Protein AF-V5RVZ3-F1 (afdb_monomer_lite)

Secondary structure (DSSP, 8-state):
---------------------------HHHHHHHHHHHHHHHHHHHHHHHHHHHHHHHHHHHHHHIIIIIIHHHHHHHHHTT---HHHHHHHHHHHHHHHHHHHHHHHHHHHHHHHTTHHHHHHTT---

Sequence (129 aa):
MLGLLLVASIVGIALVSQPAHAEIVITEAQMERIRNTCIENQATLNRLHQTDAFLRNDRGNLYRTISDKLMVPFNRRLASNQLDGSKFLTITADYNKAYTKFYDAYIEYDNAMVKAACGGLRQAAGLLL

Foldseek 3Di:
DDPDDDPDDPPDDPPPPDPPPPPPPQDPVNLVVLVVQLVVLLVVLVVVLVVCVVVVVVVLVVLVCCLPPPLVVVLVVCVVVVHPCPVSVVVSVVSVVVSVVVVVVVVVVSVVSNVPSNPVVCVVVVVPD

Structure (mmCIF, N/CA/C/O backbone):
data_AF-V5RVZ3-F1
#
_entry.id   AF-V5RVZ3-F1
#
loop_
_atom_site.group_PDB
_atom_site.id
_atom_site.type_symbol
_atom_site.label_atom_id
_atom_site.label_alt_id
_atom_site.label_comp_id
_atom_site.label_asym_id
_atom_site.label_entity_id
_atom_site.label_seq_id
_atom_site.pdbx_PDB_ins_code
_atom_site.Cartn_x
_atom_site.Cartn_y
_atom_site.Cartn_z
_atom_site.occupancy
_atom_site.B_iso_or_equiv
_atom_site.auth_seq_id
_atom_site.auth_comp_id
_atom_site.auth_asym_id
_atom_site.auth_atom_id
_atom_site.pdbx_PDB_model_num
ATOM 1 N N . MET A 1 1 ? 9.826 -70.843 -61.396 1.00 47.12 1 MET A N 1
ATOM 2 C CA . MET A 1 1 ? 10.616 -69.907 -60.571 1.00 47.12 1 MET A CA 1
ATOM 3 C C . MET A 1 1 ? 10.533 -68.527 -61.195 1.00 47.12 1 MET A C 1
ATOM 5 O O . MET A 1 1 ? 11.242 -68.291 -62.156 1.00 47.12 1 MET A O 1
ATOM 9 N N . LEU A 1 2 ? 9.629 -67.672 -60.715 1.00 37.81 2 LEU A N 1
ATOM 10 C CA . LEU A 1 2 ? 9.704 -66.208 -60.857 1.00 37.81 2 LEU A CA 1
ATOM 11 C C . LEU A 1 2 ? 8.637 -65.574 -59.939 1.00 37.81 2 LEU A C 1
ATOM 13 O O . LEU A 1 2 ? 7.788 -64.793 -60.348 1.00 37.81 2 LEU A O 1
ATOM 17 N N . GLY A 1 3 ? 8.616 -66.037 -58.688 1.00 42.59 3 GLY A N 1
ATOM 18 C CA . GLY A 1 3 ? 7.981 -65.333 -57.579 1.00 42.59 3 GLY A CA 1
ATOM 19 C C . GLY A 1 3 ? 9.077 -64.564 -56.849 1.00 42.59 3 GLY A C 1
ATOM 20 O O . GLY A 1 3 ? 10.187 -65.078 -56.746 1.00 42.59 3 GLY A O 1
ATOM 21 N N . LEU A 1 4 ? 8.737 -63.378 -56.345 1.00 47.53 4 LEU A N 1
ATOM 22 C CA . LEU A 1 4 ? 9.616 -62.310 -55.851 1.00 47.53 4 LEU A CA 1
ATOM 23 C C . LEU A 1 4 ? 10.265 -61.482 -56.958 1.00 47.53 4 LEU A C 1
ATOM 25 O O . LEU A 1 4 ? 11.256 -61.898 -57.542 1.00 47.53 4 LEU A O 1
ATOM 29 N N . LEU A 1 5 ? 9.723 -60.282 -57.174 1.00 45.47 5 LEU A N 1
ATOM 30 C CA . LEU A 1 5 ? 10.451 -59.009 -57.285 1.00 45.47 5 LEU A CA 1
ATOM 31 C C . LEU A 1 5 ? 9.496 -57.973 -57.880 1.00 45.47 5 LEU A C 1
ATOM 33 O O . LEU A 1 5 ? 9.379 -57.879 -59.093 1.00 45.47 5 LEU A O 1
ATOM 37 N N . LEU A 1 6 ? 8.795 -57.237 -57.016 1.00 42.22 6 LEU A N 1
ATOM 38 C CA . LEU A 1 6 ? 8.347 -55.853 -57.250 1.00 42.22 6 LEU A CA 1
ATOM 39 C C . LEU A 1 6 ? 7.720 -55.298 -55.958 1.00 42.22 6 LEU A C 1
ATOM 41 O O . LEU A 1 6 ? 6.603 -54.798 -55.926 1.00 42.22 6 LEU A O 1
ATOM 45 N N . VAL A 1 7 ? 8.464 -55.406 -54.856 1.00 44.72 7 VAL A N 1
ATOM 46 C CA . VAL A 1 7 ? 8.280 -54.531 -53.691 1.00 44.72 7 VAL A CA 1
ATOM 47 C C . VAL A 1 7 ? 9.567 -53.726 -53.586 1.00 44.72 7 VAL A C 1
ATOM 49 O O . VAL A 1 7 ? 10.448 -54.027 -52.791 1.00 44.72 7 VAL A O 1
ATOM 52 N N . ALA A 1 8 ? 9.732 -52.775 -54.500 1.00 45.81 8 ALA A N 1
ATOM 53 C CA . ALA A 1 8 ? 10.850 -51.849 -54.485 1.00 45.81 8 ALA A CA 1
ATOM 54 C C . ALA A 1 8 ? 10.311 -50.428 -54.653 1.00 45.81 8 ALA A C 1
ATOM 56 O O . ALA A 1 8 ? 9.747 -50.081 -55.686 1.00 45.81 8 ALA A O 1
ATOM 57 N N . SER A 1 9 ? 10.544 -49.639 -53.606 1.00 48.78 9 SER A N 1
ATOM 58 C CA . SER A 1 9 ? 10.626 -48.179 -53.625 1.00 48.78 9 SER A CA 1
ATOM 59 C C . SER A 1 9 ? 9.316 -47.389 -53.685 1.00 48.78 9 SER A C 1
ATOM 61 O O . SER A 1 9 ? 8.980 -46.774 -54.689 1.00 48.78 9 SER A O 1
ATOM 63 N N . ILE A 1 10 ? 8.678 -47.251 -52.518 1.00 48.78 10 ILE A N 1
ATOM 64 C CA . ILE A 1 10 ? 8.039 -45.985 -52.127 1.00 48.78 10 ILE A CA 1
ATOM 65 C C . ILE A 1 10 ? 8.765 -45.486 -50.872 1.00 48.78 10 ILE A C 1
ATOM 67 O O . ILE A 1 10 ? 8.287 -45.615 -49.751 1.00 48.78 10 ILE A O 1
ATOM 71 N N . VAL A 1 11 ? 9.975 -44.960 -51.059 1.00 51.69 11 VAL A N 1
ATOM 72 C CA . VAL A 1 11 ? 10.601 -44.049 -50.093 1.00 51.69 11 VAL A CA 1
ATOM 73 C C . VAL A 1 11 ? 10.501 -42.674 -50.734 1.00 51.69 11 VAL A C 1
ATOM 75 O O . VAL A 1 11 ? 11.314 -42.304 -51.573 1.00 51.69 11 VAL A O 1
ATOM 78 N N . GLY A 1 12 ? 9.417 -41.969 -50.419 1.00 45.72 12 GLY A N 1
ATOM 79 C CA . GLY A 1 12 ? 9.060 -40.689 -51.022 1.00 45.72 12 GLY A CA 1
ATOM 80 C C . GLY A 1 12 ? 8.765 -39.648 -49.953 1.00 45.72 12 GLY A C 1
ATOM 81 O O . GLY A 1 12 ? 7.609 -39.382 -49.665 1.00 45.72 12 GLY A O 1
ATOM 82 N N . ILE A 1 13 ? 9.841 -39.106 -49.377 1.00 50.12 13 ILE A N 1
ATOM 83 C CA . ILE A 1 13 ? 9.964 -37.764 -48.785 1.00 50.12 13 ILE A CA 1
ATOM 84 C C . ILE A 1 13 ? 8.886 -37.398 -47.747 1.00 50.12 13 ILE A C 1
ATOM 86 O O . ILE A 1 13 ? 7.912 -36.704 -48.034 1.00 50.12 13 ILE A O 1
ATOM 90 N N . ALA A 1 14 ? 9.141 -37.749 -46.485 1.00 45.91 14 ALA A N 1
ATOM 91 C CA . ALA A 1 14 ? 8.618 -36.954 -45.381 1.00 45.91 14 ALA A CA 1
ATOM 92 C C . ALA A 1 14 ? 9.300 -35.575 -45.444 1.00 45.91 14 ALA A C 1
ATOM 94 O O . ALA A 1 14 ? 10.460 -35.433 -45.056 1.00 45.91 14 ALA A O 1
ATOM 95 N N . LEU A 1 15 ? 8.604 -34.570 -45.983 1.00 48.22 15 LEU A N 1
ATOM 96 C CA . LEU A 1 15 ? 8.978 -33.167 -45.828 1.00 48.22 15 LEU A CA 1
ATOM 97 C C . LEU A 1 15 ? 8.841 -32.826 -44.342 1.00 48.22 15 LEU A C 1
ATOM 99 O O . LEU A 1 15 ? 7.795 -32.377 -43.881 1.00 48.22 15 LEU A O 1
ATOM 103 N N . VAL A 1 16 ? 9.899 -33.082 -43.577 1.00 54.56 16 VAL A N 1
ATOM 104 C CA . VAL A 1 16 ? 10.078 -32.486 -42.259 1.00 54.56 16 VAL A CA 1
ATOM 105 C C . VAL A 1 16 ? 10.295 -31.001 -42.517 1.00 54.56 16 VAL A C 1
ATOM 107 O O . VAL A 1 16 ? 11.398 -30.568 -42.843 1.00 54.56 16 VAL A O 1
ATOM 110 N N . SER A 1 17 ? 9.219 -30.221 -42.434 1.00 55.12 17 SER A N 1
ATOM 111 C CA . SER A 1 17 ? 9.305 -28.773 -42.310 1.00 55.12 17 SER A CA 1
ATOM 112 C C . SER A 1 17 ? 10.028 -28.481 -40.999 1.00 55.12 17 SER A C 1
ATOM 114 O O . SER A 1 17 ? 9.413 -28.460 -39.932 1.00 55.12 17 SER A O 1
ATOM 116 N N . GLN A 1 18 ? 11.350 -28.326 -41.060 1.00 57.00 18 GLN A N 1
ATOM 117 C CA . GLN A 1 18 ? 12.085 -27.730 -39.956 1.00 57.00 18 GLN A CA 1
ATOM 118 C C . GLN A 1 18 ? 11.481 -26.338 -39.742 1.00 57.00 18 GLN A C 1
ATOM 120 O O . GLN A 1 18 ? 11.352 -25.594 -40.721 1.00 57.00 18 GLN A O 1
ATOM 125 N N . PRO A 1 19 ? 11.064 -25.970 -38.518 1.00 53.09 19 PRO A N 1
ATOM 126 C CA . PRO A 1 19 ? 10.767 -24.579 -38.249 1.00 53.09 19 PRO A CA 1
ATOM 127 C C . PRO A 1 19 ? 12.052 -23.814 -38.557 1.00 53.09 19 PRO A C 1
ATOM 129 O O . PRO A 1 19 ? 13.083 -24.034 -37.921 1.00 53.09 19 PRO A O 1
ATOM 132 N N . ALA A 1 20 ? 12.014 -22.970 -39.587 1.00 45.19 20 ALA A N 1
ATOM 133 C CA . ALA A 1 20 ? 13.062 -22.000 -39.825 1.00 45.19 20 ALA A CA 1
ATOM 134 C C . ALA A 1 20 ? 13.035 -21.054 -38.624 1.00 45.19 20 ALA A C 1
ATOM 136 O O . ALA A 1 20 ? 12.279 -20.084 -38.588 1.00 45.19 20 ALA A O 1
ATOM 137 N N . HIS A 1 21 ? 13.807 -21.388 -37.592 1.00 49.56 21 HIS A N 1
ATOM 138 C CA . HIS A 1 21 ? 14.182 -20.433 -36.574 1.00 49.56 21 HIS A CA 1
ATOM 139 C C . HIS A 1 21 ? 14.987 -19.374 -37.317 1.00 49.56 21 HIS A C 1
ATOM 141 O O . HIS A 1 21 ? 16.149 -19.586 -37.650 1.00 49.56 21 HIS A O 1
ATOM 147 N N . ALA A 1 22 ? 14.328 -18.273 -37.680 1.00 47.03 22 ALA A N 1
ATOM 148 C CA . ALA A 1 22 ? 15.027 -17.080 -38.105 1.00 47.03 22 ALA A CA 1
ATOM 149 C C . ALA A 1 22 ? 15.927 -16.690 -36.931 1.00 47.03 22 ALA A C 1
ATOM 151 O O . ALA A 1 22 ? 15.443 -16.224 -35.899 1.00 47.03 22 ALA A O 1
ATOM 152 N N . GLU A 1 23 ? 17.220 -16.974 -37.056 1.00 50.59 23 GLU A N 1
ATOM 153 C CA . GLU A 1 23 ? 18.218 -16.499 -36.117 1.00 50.59 23 GLU A CA 1
ATOM 154 C C . GLU A 1 23 ? 18.190 -14.974 -36.214 1.00 50.59 23 GLU A C 1
ATOM 156 O O . GLU A 1 23 ? 18.572 -14.385 -37.228 1.00 50.59 23 GLU A O 1
ATOM 161 N N . ILE A 1 24 ? 17.611 -14.326 -35.202 1.00 61.81 24 ILE A N 1
ATOM 162 C CA . ILE A 1 24 ? 17.633 -12.872 -35.098 1.00 61.81 24 ILE A CA 1
ATOM 163 C C . ILE A 1 24 ? 19.081 -12.514 -34.777 1.00 61.81 24 ILE A C 1
ATOM 165 O O . ILE A 1 24 ? 19.486 -12.494 -33.617 1.00 61.81 24 ILE A O 1
ATOM 169 N N . VAL A 1 25 ? 19.878 -12.271 -35.814 1.00 71.56 25 VAL A N 1
ATOM 170 C CA . VAL A 1 25 ? 21.243 -11.776 -35.655 1.00 71.56 25 VAL A CA 1
ATOM 171 C C . VAL A 1 25 ? 21.146 -10.311 -35.241 1.00 71.56 25 VAL A C 1
ATOM 173 O O . VAL A 1 25 ? 20.993 -9.420 -36.077 1.00 71.56 25 VAL A O 1
ATOM 176 N N . ILE A 1 26 ? 21.172 -10.066 -33.931 1.00 74.00 26 ILE A N 1
ATOM 177 C CA . ILE A 1 26 ? 21.253 -8.714 -33.381 1.00 74.00 26 ILE A CA 1
ATOM 178 C C . ILE A 1 26 ? 22.670 -8.197 -33.634 1.00 74.00 26 ILE A C 1
ATOM 180 O O . ILE A 1 26 ? 23.647 -8.790 -33.182 1.00 74.00 26 ILE A O 1
ATOM 184 N N . THR A 1 27 ? 22.792 -7.090 -34.362 1.00 83.94 27 THR A N 1
ATOM 185 C CA . THR A 1 27 ? 24.093 -6.455 -34.605 1.00 83.94 27 THR A CA 1
ATOM 186 C C . THR A 1 27 ? 24.591 -5.728 -33.356 1.00 83.94 27 THR A C 1
ATOM 188 O O . THR A 1 27 ? 23.799 -5.294 -32.519 1.00 83.94 27 THR A O 1
ATOM 191 N N . GLU A 1 28 ? 25.902 -5.511 -33.239 1.00 82.56 28 GLU A N 1
ATOM 192 C CA . GLU A 1 28 ? 26.468 -4.755 -32.109 1.00 82.56 28 GLU A CA 1
ATOM 193 C C . GLU A 1 28 ? 25.873 -3.343 -31.983 1.00 82.56 28 GLU A C 1
ATOM 195 O O . GLU A 1 28 ? 25.559 -2.898 -30.881 1.00 82.56 28 GLU A O 1
ATOM 200 N N . ALA A 1 29 ? 25.597 -2.675 -33.108 1.00 84.25 29 ALA A N 1
ATOM 201 C CA . ALA A 1 29 ? 24.924 -1.375 -33.113 1.00 84.25 29 ALA A CA 1
ATOM 202 C C . ALA A 1 29 ? 23.477 -1.453 -32.582 1.00 84.25 29 ALA A C 1
ATOM 204 O O . ALA A 1 29 ? 23.005 -0.545 -31.894 1.00 84.25 29 ALA A O 1
ATOM 205 N N . GLN A 1 30 ? 22.755 -2.542 -32.870 1.00 81.88 30 GLN A N 1
ATOM 206 C CA . GLN A 1 30 ? 21.422 -2.782 -32.308 1.00 81.88 30 GLN A CA 1
ATOM 207 C C . GLN A 1 30 ? 21.499 -3.087 -30.806 1.00 81.88 30 GLN A C 1
ATOM 209 O O . GLN A 1 30 ? 20.697 -2.551 -30.041 1.00 81.88 30 GLN A O 1
ATOM 214 N N . MET A 1 31 ? 22.483 -3.879 -30.370 1.00 82.56 31 MET A N 1
ATOM 215 C CA . MET A 1 31 ? 22.743 -4.156 -28.953 1.00 82.56 31 MET A CA 1
ATOM 216 C C . MET A 1 31 ? 23.080 -2.886 -28.166 1.00 82.56 31 MET A C 1
ATOM 218 O O . MET A 1 31 ? 22.547 -2.675 -27.077 1.00 82.56 31 MET A O 1
ATOM 222 N N . GLU A 1 32 ? 23.937 -2.020 -28.707 1.00 86.12 32 GLU A N 1
ATOM 223 C CA . GLU A 1 32 ? 24.288 -0.736 -28.095 1.00 86.12 32 GLU A CA 1
ATOM 224 C C . GLU A 1 32 ? 23.061 0.171 -27.956 1.00 86.12 32 GLU A C 1
ATOM 226 O O . GLU A 1 32 ? 22.798 0.706 -26.876 1.00 86.12 32 GLU A O 1
ATOM 231 N N . ARG A 1 33 ? 22.236 0.263 -29.005 1.00 85.25 33 ARG A N 1
ATOM 232 C CA . ARG A 1 33 ? 20.981 1.020 -28.954 1.00 85.25 33 ARG A CA 1
ATOM 233 C C . ARG A 1 33 ? 20.032 0.492 -27.874 1.00 85.25 33 ARG A C 1
ATOM 235 O O . ARG A 1 33 ? 19.481 1.288 -27.119 1.00 85.25 33 ARG A O 1
ATOM 242 N N . ILE A 1 34 ? 19.866 -0.828 -27.764 1.00 83.62 34 ILE A N 1
ATOM 243 C CA . ILE A 1 34 ? 19.015 -1.458 -26.737 1.00 83.62 34 ILE A CA 1
ATOM 244 C C . ILE A 1 34 ? 19.536 -1.154 -25.324 1.00 83.62 34 ILE A C 1
ATOM 246 O O . ILE A 1 34 ? 18.742 -0.842 -24.434 1.00 83.62 34 ILE A O 1
ATOM 250 N N . ARG A 1 35 ? 20.859 -1.205 -25.111 1.00 85.06 35 ARG A N 1
ATOM 251 C CA . ARG A 1 35 ? 21.490 -0.850 -23.827 1.00 85.06 35 ARG A CA 1
ATOM 252 C C . ARG A 1 35 ? 21.207 0.600 -23.450 1.00 85.06 35 ARG A C 1
ATOM 254 O O . ARG A 1 35 ? 20.724 0.847 -22.346 1.00 85.06 35 ARG A O 1
ATOM 261 N N . ASN A 1 36 ? 21.439 1.531 -24.372 1.00 86.69 36 ASN A N 1
ATOM 262 C CA . ASN A 1 36 ? 21.223 2.957 -24.131 1.00 86.69 36 ASN A CA 1
ATOM 263 C C . ASN A 1 36 ? 19.753 3.250 -23.802 1.00 86.69 36 ASN A C 1
ATOM 265 O O . ASN A 1 36 ? 19.467 3.903 -22.800 1.00 86.69 36 ASN A O 1
ATOM 269 N N . THR A 1 37 ? 18.814 2.665 -24.552 1.00 85.56 37 THR A N 1
ATOM 270 C CA . THR A 1 37 ? 17.380 2.787 -24.255 1.00 85.56 37 THR A CA 1
ATOM 271 C C . THR A 1 37 ? 17.007 2.191 -22.894 1.00 85.56 37 THR A C 1
ATOM 273 O O . THR A 1 37 ? 16.183 2.772 -22.191 1.00 85.56 37 THR A O 1
ATOM 276 N N . CYS A 1 38 ? 17.605 1.068 -22.469 1.00 85.38 38 CYS A N 1
ATOM 277 C CA . CYS A 1 38 ? 17.367 0.568 -21.111 1.00 85.38 38 CYS A CA 1
ATOM 278 C C . CYS A 1 38 ? 17.840 1.574 -20.050 1.00 85.38 38 CYS A C 1
ATOM 280 O O . CYS A 1 38 ? 17.094 1.847 -19.114 1.00 85.38 38 CYS A O 1
ATOM 282 N N . ILE A 1 39 ? 19.036 2.152 -20.196 1.00 87.25 39 ILE A N 1
ATOM 283 C CA . ILE A 1 39 ? 19.575 3.124 -19.229 1.00 87.25 39 ILE A CA 1
ATOM 284 C C . ILE A 1 39 ? 18.660 4.355 -19.124 1.00 87.25 39 ILE A C 1
ATOM 286 O O . ILE A 1 39 ? 18.323 4.785 -18.019 1.00 87.25 39 ILE A O 1
ATOM 290 N N . GLU A 1 40 ? 18.205 4.891 -20.258 1.00 88.50 40 GLU A N 1
ATOM 291 C CA . GLU A 1 40 ? 17.277 6.029 -20.305 1.00 88.50 40 GLU A CA 1
ATOM 292 C C . GLU A 1 40 ? 15.924 5.704 -19.655 1.00 88.50 40 GLU A C 1
ATOM 294 O O . GLU A 1 40 ? 15.407 6.477 -18.838 1.00 88.50 40 GLU A O 1
ATOM 299 N N . ASN A 1 41 ? 15.364 4.531 -19.963 1.00 85.25 41 ASN A N 1
ATOM 300 C CA . ASN A 1 41 ? 14.113 4.067 -19.368 1.00 85.25 41 ASN A CA 1
ATOM 301 C C . ASN A 1 41 ? 14.264 3.837 -17.864 1.00 85.25 41 ASN A C 1
ATOM 303 O O . ASN A 1 41 ? 13.376 4.202 -17.096 1.00 85.25 41 ASN A O 1
ATOM 307 N N . GLN A 1 42 ? 15.395 3.287 -17.423 1.00 84.62 42 GLN A N 1
ATOM 308 C CA . GLN A 1 42 ? 15.694 3.092 -16.012 1.00 84.62 42 GLN A CA 1
ATOM 309 C C . GLN A 1 42 ? 15.762 4.426 -15.271 1.00 84.62 42 GLN A C 1
ATOM 311 O O . GLN A 1 42 ? 15.145 4.574 -14.219 1.00 84.62 42 GLN A O 1
ATOM 316 N N . ALA A 1 43 ? 16.465 5.415 -15.826 1.00 86.44 43 ALA A N 1
ATOM 317 C CA . ALA A 1 43 ? 16.540 6.750 -15.243 1.00 86.44 43 ALA A CA 1
ATOM 318 C C . ALA A 1 43 ? 15.154 7.411 -15.161 1.00 86.44 43 ALA A C 1
ATOM 320 O O . ALA A 1 43 ? 14.805 7.997 -14.134 1.00 86.44 43 ALA A O 1
ATOM 321 N N . THR A 1 44 ? 14.341 7.267 -16.210 1.00 88.12 44 THR A N 1
ATOM 322 C CA . THR A 1 44 ? 12.973 7.801 -16.258 1.00 88.12 44 THR A CA 1
ATOM 323 C C . THR A 1 44 ? 12.070 7.140 -15.218 1.00 88.12 44 THR A C 1
ATOM 325 O O . THR A 1 44 ? 11.421 7.838 -14.439 1.00 88.12 44 THR A O 1
ATOM 328 N N . LEU A 1 45 ? 12.061 5.806 -15.147 1.00 85.06 45 LEU A N 1
ATOM 329 C CA . LEU A 1 45 ? 11.273 5.056 -14.166 1.00 85.06 45 LEU A CA 1
ATOM 330 C C . LEU A 1 45 ? 11.714 5.359 -12.734 1.00 85.06 45 LEU A C 1
ATOM 332 O O . LEU A 1 45 ? 10.866 5.557 -11.869 1.00 85.06 45 LEU A O 1
ATOM 336 N N . ASN A 1 46 ? 13.022 5.473 -12.487 1.00 83.50 46 ASN A N 1
ATOM 337 C CA . ASN A 1 46 ? 13.544 5.881 -11.184 1.00 83.50 46 ASN A CA 1
ATOM 338 C C . ASN A 1 46 ? 13.068 7.285 -10.808 1.00 83.50 46 ASN A C 1
ATOM 340 O O . ASN A 1 46 ? 12.686 7.519 -9.665 1.00 83.50 46 ASN A O 1
ATOM 344 N N . ARG A 1 47 ? 13.046 8.226 -11.755 1.00 86.81 47 ARG A N 1
ATOM 345 C CA . ARG A 1 47 ? 12.531 9.571 -11.490 1.00 86.81 47 ARG A CA 1
ATOM 346 C C . ARG A 1 47 ? 11.048 9.536 -11.124 1.00 86.81 47 ARG A C 1
ATOM 348 O O . ARG A 1 47 ? 10.684 10.141 -10.124 1.00 86.81 47 ARG A O 1
ATOM 355 N N . LEU A 1 48 ? 10.228 8.810 -11.887 1.00 84.88 48 LEU A N 1
ATOM 356 C CA . LEU A 1 48 ? 8.795 8.649 -11.606 1.00 84.88 48 LEU A CA 1
ATOM 357 C C . LEU A 1 48 ? 8.546 7.987 -10.242 1.00 84.88 48 LEU A C 1
ATOM 359 O O . LEU A 1 48 ? 7.698 8.429 -9.470 1.00 84.88 48 LEU A O 1
ATOM 363 N N . HIS A 1 49 ? 9.329 6.958 -9.907 1.00 83.44 49 HIS A N 1
ATOM 364 C CA . HIS A 1 49 ? 9.294 6.309 -8.595 1.00 83.44 49 HIS A CA 1
ATOM 365 C C . HIS A 1 49 ? 9.521 7.309 -7.463 1.00 83.44 49 HIS A C 1
ATOM 367 O O . HIS A 1 49 ? 8.719 7.381 -6.533 1.00 83.44 49 HIS A O 1
ATOM 373 N N . GLN A 1 50 ? 10.574 8.118 -7.576 1.00 84.12 50 GLN A N 1
ATOM 374 C CA . GLN A 1 50 ? 10.936 9.103 -6.562 1.00 84.12 50 GLN A CA 1
ATOM 375 C C . GLN A 1 50 ? 9.912 10.238 -6.457 1.00 84.12 50 GLN A C 1
ATOM 377 O O . GLN A 1 50 ? 9.599 10.670 -5.349 1.00 84.12 50 GLN A O 1
ATOM 382 N N . THR A 1 51 ? 9.356 10.712 -7.579 1.00 84.94 51 THR A N 1
ATOM 383 C CA . THR A 1 51 ? 8.346 11.784 -7.552 1.00 84.94 51 THR A CA 1
ATOM 384 C C . THR A 1 51 ? 7.053 11.344 -6.884 1.00 84.94 51 THR A C 1
ATOM 386 O O . THR A 1 51 ? 6.433 12.125 -6.166 1.00 84.94 51 THR A O 1
ATOM 389 N N . ASP A 1 52 ? 6.664 10.086 -7.067 1.00 83.25 52 ASP A N 1
ATOM 390 C CA . ASP A 1 52 ? 5.430 9.577 -6.484 1.00 83.25 52 ASP A CA 1
ATOM 391 C C . ASP A 1 52 ? 5.613 9.091 -5.038 1.00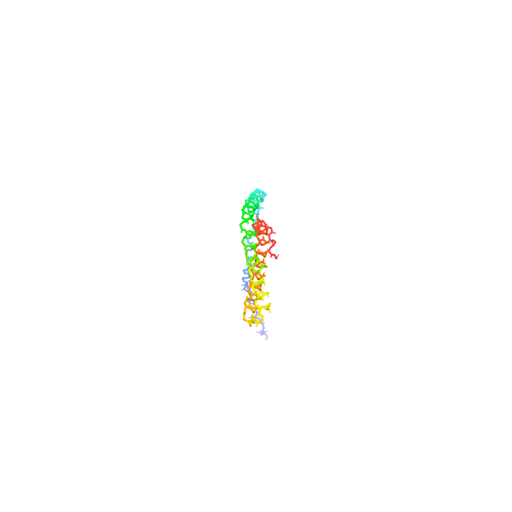 83.25 52 ASP A C 1
ATOM 393 O O . ASP A 1 52 ? 4.623 8.968 -4.309 1.00 83.25 52 ASP A O 1
ATOM 397 N N . ALA A 1 53 ? 6.850 8.788 -4.613 1.00 82.38 53 ALA A N 1
ATOM 398 C CA . ALA A 1 53 ? 7.178 8.189 -3.311 1.00 82.38 53 ALA A CA 1
ATOM 399 C C . ALA A 1 53 ? 6.508 8.919 -2.137 1.00 82.38 53 ALA A C 1
ATOM 401 O O . ALA A 1 53 ? 5.986 8.285 -1.216 1.00 82.38 53 ALA A O 1
ATOM 402 N N . PHE A 1 54 ? 6.462 10.252 -2.203 1.00 82.69 54 PHE A N 1
ATOM 403 C CA . PHE A 1 54 ? 5.801 11.076 -1.198 1.00 82.69 54 PHE A CA 1
ATOM 404 C C . PHE A 1 54 ? 4.300 10.778 -1.091 1.00 82.69 54 PHE A C 1
ATOM 406 O O . PHE A 1 54 ? 3.817 10.478 -0.001 1.00 82.69 54 PHE A O 1
ATOM 413 N N . LEU A 1 55 ? 3.570 10.798 -2.212 1.00 83.19 55 LEU A N 1
ATOM 414 C CA . LEU A 1 55 ? 2.120 10.561 -2.233 1.00 83.19 55 LEU A CA 1
ATOM 415 C C . LEU A 1 55 ? 1.764 9.156 -1.729 1.00 83.19 55 LEU A C 1
ATOM 417 O O . LEU A 1 55 ? 0.751 8.963 -1.055 1.00 83.19 55 LEU A O 1
ATOM 421 N N . ARG A 1 56 ? 2.619 8.176 -2.037 1.00 76.38 56 ARG A N 1
ATOM 422 C CA . ARG A 1 56 ? 2.468 6.777 -1.611 1.00 76.38 56 ARG A CA 1
ATOM 423 C C . ARG A 1 56 ? 2.598 6.649 -0.092 1.00 76.38 56 ARG A C 1
ATOM 425 O O . ARG A 1 56 ? 1.723 6.079 0.562 1.00 76.38 56 ARG A O 1
ATOM 432 N N . ASN A 1 57 ? 3.659 7.227 0.472 1.00 83.56 57 ASN A N 1
ATOM 433 C CA . ASN A 1 57 ? 3.906 7.221 1.912 1.00 83.56 57 ASN A CA 1
ATOM 434 C C . ASN A 1 57 ? 2.837 8.017 2.677 1.00 83.56 57 ASN A C 1
ATOM 436 O O . ASN A 1 57 ? 2.337 7.560 3.704 1.00 83.56 57 ASN A O 1
ATOM 440 N N . ASP A 1 58 ? 2.441 9.181 2.157 1.00 88.56 58 ASP A N 1
ATOM 441 C CA . ASP A 1 58 ? 1.396 10.018 2.748 1.00 88.56 58 ASP A CA 1
ATOM 442 C C . ASP A 1 58 ? 0.071 9.255 2.882 1.00 88.56 58 ASP A C 1
ATOM 444 O O . ASP A 1 58 ? -0.494 9.164 3.975 1.00 88.56 58 ASP A O 1
ATOM 448 N N . ARG A 1 59 ? -0.377 8.587 1.810 1.00 89.00 59 ARG A N 1
ATOM 449 C CA . ARG A 1 59 ? -1.629 7.819 1.840 1.00 89.00 59 ARG A CA 1
ATOM 450 C C . ARG A 1 59 ? -1.573 6.639 2.813 1.00 89.00 59 ARG A C 1
ATOM 452 O O . ARG A 1 59 ? -2.533 6.422 3.554 1.00 89.00 59 ARG A O 1
ATOM 459 N N . GLY A 1 60 ? -0.466 5.894 2.839 1.00 89.75 60 GLY A N 1
ATOM 460 C CA . GLY A 1 60 ? -0.270 4.804 3.800 1.00 89.75 60 GLY A CA 1
ATOM 461 C C . GLY A 1 60 ? -0.294 5.303 5.249 1.00 89.75 60 GLY A C 1
ATOM 462 O O . GLY A 1 60 ? -0.999 4.750 6.096 1.00 89.75 60 GLY A O 1
ATOM 463 N N . ASN A 1 61 ? 0.397 6.412 5.524 1.00 91.06 61 ASN A N 1
ATOM 464 C CA . ASN A 1 61 ? 0.392 7.043 6.841 1.00 91.06 61 ASN A CA 1
ATOM 465 C C . ASN A 1 61 ? -0.985 7.563 7.242 1.00 91.06 61 ASN A C 1
ATOM 467 O O . ASN A 1 61 ? -1.348 7.430 8.411 1.00 91.06 61 ASN A O 1
ATOM 471 N N . LEU A 1 62 ? -1.764 8.110 6.308 1.00 94.25 62 LEU A N 1
ATOM 472 C CA . LEU A 1 62 ? -3.134 8.534 6.571 1.00 94.25 62 LEU A CA 1
ATOM 473 C C . LEU A 1 62 ? -3.989 7.353 7.042 1.00 94.25 62 LEU A C 1
ATOM 475 O O . LEU A 1 62 ? -4.637 7.444 8.086 1.00 94.25 62 LEU A O 1
ATOM 479 N N . TYR A 1 63 ? -3.951 6.226 6.323 1.00 94.38 63 TYR A N 1
ATOM 480 C CA . TYR A 1 63 ? -4.732 5.050 6.702 1.00 94.38 63 TYR A CA 1
ATOM 481 C C . TYR A 1 63 ? -4.324 4.496 8.065 1.00 94.38 63 TYR A C 1
ATOM 483 O O . TYR A 1 63 ? -5.191 4.212 8.895 1.00 94.38 63 TYR A O 1
ATOM 491 N N . ARG A 1 64 ? -3.021 4.419 8.337 1.00 94.50 64 ARG A N 1
ATOM 492 C CA . ARG A 1 64 ? -2.502 4.026 9.650 1.00 94.50 64 ARG A CA 1
ATOM 493 C C . ARG A 1 64 ? -2.938 4.990 10.757 1.00 94.50 64 ARG A C 1
ATOM 495 O O . ARG A 1 64 ? -3.377 4.557 11.817 1.00 94.50 64 ARG A O 1
ATOM 502 N N . THR A 1 65 ? -2.888 6.295 10.493 1.00 96.69 65 THR A N 1
ATOM 503 C CA . THR A 1 65 ? -3.264 7.345 11.453 1.00 96.69 65 THR A CA 1
ATOM 504 C C . THR A 1 65 ? -4.730 7.246 11.861 1.00 96.69 65 THR A C 1
ATOM 506 O O . THR A 1 65 ? -5.037 7.413 13.039 1.00 96.69 65 THR A O 1
ATOM 509 N N . ILE A 1 66 ? -5.634 6.927 10.930 1.00 97.44 66 ILE A N 1
ATOM 510 C CA . ILE A 1 66 ? -7.053 6.704 11.247 1.00 97.44 66 ILE A CA 1
ATOM 511 C C . ILE A 1 66 ? -7.201 5.596 12.299 1.00 97.44 66 ILE A C 1
ATOM 513 O O . ILE A 1 66 ? -7.898 5.783 13.298 1.00 97.44 66 ILE A O 1
ATOM 517 N N . SER A 1 67 ? -6.501 4.473 12.131 1.00 97.44 67 SER A N 1
ATOM 518 C CA . SER A 1 67 ? -6.542 3.382 13.109 1.00 97.44 67 SER A CA 1
ATOM 519 C C . SER A 1 67 ? -5.916 3.794 14.446 1.00 97.44 67 SER A C 1
ATOM 521 O O . SER A 1 67 ? -6.586 3.781 15.483 1.00 97.44 67 SER A O 1
ATOM 523 N N . ASP A 1 68 ? -4.664 4.257 14.412 1.00 97.75 68 ASP A N 1
ATOM 524 C CA . ASP A 1 68 ? -3.850 4.524 15.602 1.00 97.75 68 ASP A CA 1
ATOM 525 C C . ASP A 1 68 ? -4.383 5.685 16.450 1.00 97.75 68 ASP A C 1
ATOM 527 O O . ASP A 1 68 ? -4.252 5.683 17.678 1.00 97.75 68 ASP A O 1
ATOM 531 N N . LYS A 1 69 ? -4.939 6.716 15.805 1.00 98.00 69 LYS A N 1
ATOM 532 C CA . LYS A 1 69 ? -5.317 7.975 16.464 1.00 98.00 69 LYS A CA 1
ATOM 533 C C . LYS A 1 69 ? -6.817 8.149 16.636 1.00 98.00 69 LYS A C 1
ATOM 535 O O . LYS A 1 69 ? -7.212 8.924 17.506 1.00 98.00 69 LYS A O 1
ATOM 540 N N . LEU A 1 70 ? -7.650 7.435 15.876 1.00 98.12 70 LEU A N 1
ATOM 541 C CA . LEU A 1 70 ? -9.107 7.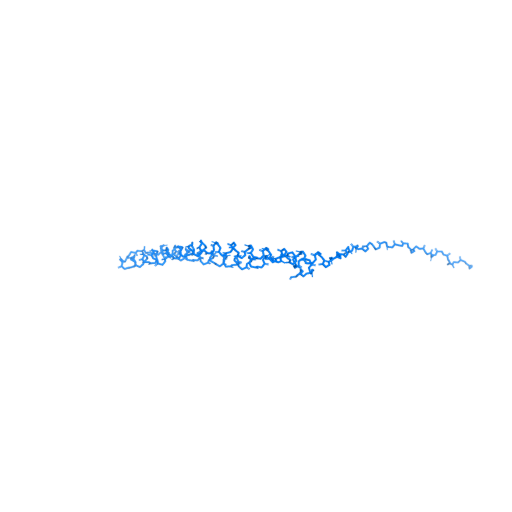572 15.963 1.00 98.12 70 LEU A CA 1
ATOM 542 C C . LEU A 1 70 ? -9.769 6.283 16.444 1.00 98.12 70 LEU A C 1
ATOM 544 O O . LEU A 1 70 ? -10.368 6.285 17.520 1.00 98.12 70 LEU A O 1
ATOM 548 N N . MET A 1 71 ? -9.630 5.184 15.698 1.00 98.38 71 MET A N 1
ATOM 549 C CA . MET A 1 71 ? -10.374 3.948 15.971 1.00 98.38 71 MET A CA 1
ATOM 550 C C . MET A 1 71 ? -9.920 3.279 17.272 1.00 98.38 71 MET A C 1
ATOM 552 O O . MET A 1 71 ? -10.739 3.017 18.153 1.00 98.38 71 MET A O 1
ATOM 556 N N . VAL A 1 72 ? -8.611 3.070 17.449 1.00 98.06 72 VAL A N 1
ATOM 557 C CA . VAL A 1 72 ? -8.065 2.449 18.665 1.00 98.06 72 VAL A CA 1
ATOM 558 C C . VAL A 1 72 ? -8.381 3.284 19.915 1.00 98.06 72 VAL A C 1
ATOM 560 O O . VAL A 1 72 ? -8.907 2.721 20.881 1.00 98.06 72 VAL A O 1
ATOM 563 N N . PRO A 1 73 ? -8.148 4.613 19.944 1.00 98.44 73 PRO A N 1
ATOM 564 C CA . PRO A 1 73 ? -8.535 5.432 21.090 1.00 98.44 73 PRO A CA 1
ATOM 565 C C . PRO A 1 73 ? -10.043 5.457 21.345 1.00 98.44 73 PRO A C 1
ATOM 567 O O . PRO A 1 73 ? -10.454 5.477 22.503 1.00 98.44 73 PRO A O 1
ATOM 570 N N . PHE A 1 74 ? -10.877 5.438 20.302 1.00 98.44 74 PHE A N 1
ATOM 571 C CA . PHE A 1 74 ? -12.328 5.367 20.467 1.00 98.44 74 PHE A CA 1
ATOM 572 C C . PHE A 1 74 ? -12.765 4.055 21.123 1.00 98.44 74 PHE A C 1
ATOM 574 O O . PHE A 1 74 ? -13.486 4.094 22.116 1.00 98.44 74 PHE A O 1
ATOM 581 N N . ASN A 1 75 ? -12.244 2.916 20.663 1.00 98.31 75 ASN A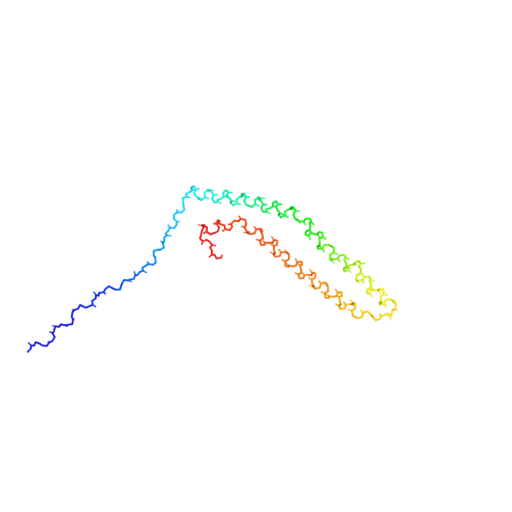 N 1
ATOM 582 C CA . ASN A 1 75 ? -12.523 1.614 21.273 1.00 98.31 75 ASN A CA 1
ATOM 583 C C . ASN A 1 75 ? -12.108 1.575 22.750 1.00 98.31 75 ASN A C 1
ATOM 585 O O . ASN A 1 75 ? -12.846 1.062 23.589 1.00 98.31 75 ASN A O 1
ATOM 589 N N . ARG A 1 76 ? -10.958 2.177 23.092 1.00 98.00 76 ARG A N 1
ATOM 590 C CA . ARG A 1 76 ? -10.517 2.317 24.491 1.00 98.00 76 ARG A CA 1
ATOM 591 C C . ARG A 1 76 ? -11.499 3.139 25.325 1.00 98.00 76 ARG A C 1
ATOM 593 O O . ARG A 1 76 ? -11.773 2.763 26.459 1.00 98.00 76 ARG A O 1
ATOM 600 N N . ARG A 1 77 ? -12.046 4.228 24.768 1.00 98.44 77 ARG A N 1
ATOM 601 C CA . ARG A 1 77 ? -13.065 5.049 25.442 1.00 98.44 77 ARG A CA 1
ATOM 602 C C . ARG A 1 77 ? -14.377 4.294 25.645 1.00 98.44 77 ARG A C 1
ATOM 604 O O . ARG A 1 77 ? -14.989 4.462 26.693 1.00 98.44 77 ARG A O 1
ATOM 611 N N . LEU A 1 78 ? -14.809 3.463 24.696 1.00 98.44 78 LEU A N 1
ATOM 612 C CA . LEU A 1 78 ? -15.996 2.619 24.892 1.00 98.44 78 LEU A CA 1
ATOM 613 C C . LEU A 1 78 ? -15.777 1.648 26.056 1.00 98.44 78 LEU A C 1
ATOM 615 O O . LEU A 1 78 ? -16.580 1.613 26.985 1.00 98.44 78 LEU A O 1
ATOM 619 N N . ALA A 1 79 ? -14.635 0.952 26.057 1.00 97.75 79 ALA A N 1
ATOM 620 C CA . ALA A 1 79 ? -14.279 0.011 27.114 1.00 97.75 79 ALA A CA 1
ATOM 621 C C . ALA A 1 79 ? -14.188 0.683 28.496 1.00 97.75 79 ALA A C 1
ATOM 623 O O . ALA A 1 79 ? -14.738 0.166 29.466 1.00 97.75 79 ALA A O 1
ATOM 624 N N . SER A 1 80 ? -13.557 1.860 28.597 1.00 98.25 80 SER A N 1
ATOM 625 C CA . SER A 1 80 ? -13.431 2.579 29.874 1.00 98.25 80 SER A CA 1
ATOM 626 C C . SER A 1 80 ? -14.765 3.083 30.426 1.00 98.25 80 SER A C 1
ATOM 628 O O . SER A 1 80 ? -14.873 3.320 31.623 1.00 98.25 80 SER A O 1
ATOM 630 N N . ASN A 1 81 ? -15.769 3.259 29.563 1.00 98.38 81 ASN A N 1
ATOM 631 C CA . ASN A 1 81 ? -17.118 3.680 29.941 1.00 98.38 81 ASN A CA 1
ATOM 632 C C . ASN A 1 81 ? -18.101 2.501 30.032 1.00 98.38 81 ASN A C 1
ATOM 634 O O . ASN A 1 81 ? -19.302 2.730 30.115 1.00 98.38 81 ASN A O 1
ATOM 638 N N . GLN A 1 82 ? -17.608 1.253 30.019 1.00 97.88 82 GLN A N 1
ATOM 639 C CA . GLN A 1 82 ? -18.429 0.035 30.116 1.00 97.88 82 GLN A CA 1
ATOM 640 C C . GLN A 1 82 ? -19.502 -0.066 29.013 1.00 97.88 82 GLN A C 1
ATOM 642 O O . GLN A 1 82 ? -20.554 -0.671 29.203 1.00 97.88 82 GLN A O 1
ATOM 647 N N . LEU A 1 83 ? -19.234 0.529 27.846 1.00 98.38 83 LEU A N 1
ATOM 648 C CA . LEU A 1 83 ? -20.098 0.456 26.671 1.00 98.38 83 LEU A CA 1
ATOM 649 C C . LEU A 1 83 ? -19.689 -0.735 25.798 1.00 98.38 83 LEU A C 1
ATOM 651 O O . LEU A 1 83 ? -18.497 -1.010 25.638 1.00 98.38 83 LEU A O 1
ATOM 655 N N . ASP A 1 84 ? -20.666 -1.412 25.188 1.00 97.25 84 ASP A N 1
ATOM 656 C CA . ASP A 1 84 ? -20.385 -2.494 24.240 1.00 97.25 84 ASP A CA 1
ATOM 657 C C . ASP A 1 84 ? -19.702 -1.944 22.977 1.00 97.25 84 ASP A C 1
ATOM 659 O O . ASP A 1 84 ? -20.308 -1.283 22.132 1.00 97.25 84 ASP A O 1
ATOM 663 N N . GLY A 1 85 ? -18.404 -2.221 22.868 1.00 96.56 85 GLY A N 1
ATOM 664 C CA . GLY A 1 85 ? -17.569 -1.862 21.727 1.00 96.56 85 GLY A CA 1
ATOM 665 C C . GLY A 1 85 ? -17.260 -3.023 20.786 1.00 96.56 85 GLY A C 1
ATOM 666 O O . GLY A 1 85 ? -16.435 -2.845 19.890 1.00 96.56 85 GLY A O 1
ATOM 667 N N . SER A 1 86 ? -17.869 -4.200 20.966 1.00 96.75 86 SER A N 1
ATOM 668 C CA . SER A 1 86 ? -17.519 -5.430 20.235 1.00 96.75 86 SER A CA 1
ATOM 669 C C . SER A 1 86 ? -17.526 -5.237 18.714 1.00 96.75 86 SER A C 1
ATOM 671 O O . SER A 1 86 ? -16.533 -5.522 18.043 1.00 96.75 86 SER A O 1
ATOM 673 N N . LYS A 1 87 ? -18.589 -4.634 18.169 1.00 97.88 87 LYS A N 1
ATOM 674 C CA . LYS A 1 87 ? -18.702 -4.332 16.734 1.00 97.88 87 LYS A CA 1
ATOM 675 C C . LYS A 1 87 ? -17.630 -3.354 16.241 1.00 97.88 87 LYS A C 1
ATOM 677 O O . LYS A 1 87 ? -17.101 -3.526 15.146 1.00 97.88 87 LYS A O 1
ATOM 682 N N . PHE A 1 88 ? -17.289 -2.337 17.033 1.00 98.06 88 PHE A N 1
ATOM 683 C CA . PHE A 1 88 ? -16.253 -1.365 16.665 1.00 98.06 88 PHE A CA 1
ATOM 684 C C . PHE A 1 88 ? -14.856 -1.992 16.671 1.00 98.06 88 PHE A C 1
ATOM 686 O O . PHE A 1 88 ? -14.051 -1.700 15.783 1.00 98.06 88 PHE A O 1
ATOM 693 N N . LEU A 1 89 ? -14.585 -2.897 17.617 1.00 97.69 89 LEU A N 1
ATOM 694 C CA . LEU A 1 89 ? -13.352 -3.683 17.649 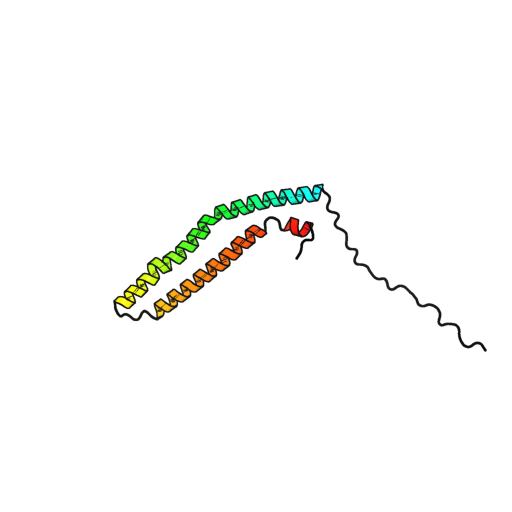1.00 97.69 89 LEU A CA 1
ATOM 695 C C . LEU A 1 89 ? -13.216 -4.546 16.392 1.00 97.69 89 LEU A C 1
ATOM 697 O O . LEU A 1 89 ? -12.165 -4.499 15.753 1.00 97.69 89 LEU A O 1
ATOM 701 N N . THR A 1 90 ? -14.277 -5.255 15.991 1.00 98.25 90 THR A N 1
ATOM 702 C CA . THR A 1 90 ? -14.290 -6.038 14.744 1.00 98.25 90 THR A CA 1
ATOM 703 C C . THR A 1 90 ? -14.014 -5.160 13.525 1.00 98.25 90 THR A C 1
ATOM 705 O O . THR A 1 90 ? -13.098 -5.453 12.764 1.00 98.25 90 THR A O 1
ATOM 708 N N . ILE A 1 91 ? -14.711 -4.026 13.386 1.00 98.50 91 ILE A N 1
ATOM 709 C CA . ILE A 1 91 ? -14.501 -3.098 12.262 1.00 98.50 91 ILE A CA 1
ATOM 710 C C . ILE A 1 91 ? -13.064 -2.555 12.245 1.00 98.50 91 ILE A C 1
ATOM 712 O O . ILE A 1 91 ? -12.460 -2.424 11.184 1.00 98.50 91 ILE A O 1
ATOM 716 N N . THR A 1 92 ? -12.492 -2.252 13.412 1.00 98.44 92 THR A N 1
ATOM 717 C CA . THR A 1 92 ? -11.103 -1.774 13.518 1.00 98.44 92 THR A CA 1
ATOM 718 C C . THR A 1 92 ? -10.107 -2.854 13.100 1.00 98.44 92 THR A C 1
ATOM 720 O O . THR A 1 92 ? -9.131 -2.562 12.411 1.00 98.44 92 THR A O 1
ATOM 723 N N . ALA A 1 93 ? -10.356 -4.108 13.479 1.00 98.12 93 ALA A N 1
ATOM 724 C CA . ALA A 1 93 ? -9.533 -5.238 13.067 1.00 98.12 93 ALA A CA 1
ATOM 725 C C . ALA A 1 93 ? -9.608 -5.473 11.548 1.0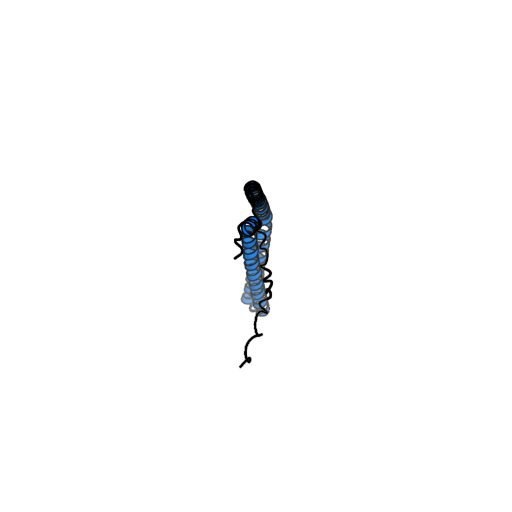0 98.12 93 ALA A C 1
ATOM 727 O O . ALA A 1 93 ? -8.569 -5.619 10.901 1.00 98.12 93 ALA A O 1
ATOM 728 N N . ASP A 1 94 ? -10.809 -5.432 10.968 1.00 98.38 94 ASP A N 1
ATOM 729 C CA . ASP A 1 94 ? -11.016 -5.583 9.524 1.00 98.38 94 ASP A CA 1
ATOM 730 C C . ASP A 1 94 ? -10.357 -4.450 8.731 1.00 98.38 94 ASP A C 1
ATOM 732 O O . ASP A 1 94 ? -9.698 -4.695 7.718 1.00 98.38 94 ASP A O 1
ATOM 736 N N . TYR A 1 95 ? -10.461 -3.214 9.227 1.00 98.19 95 TYR A N 1
ATOM 737 C CA . TYR A 1 95 ? -9.766 -2.061 8.662 1.00 98.19 95 TYR A CA 1
ATOM 738 C C . TYR A 1 95 ? -8.246 -2.271 8.648 1.00 98.19 95 TYR A C 1
ATOM 740 O O . TYR A 1 95 ? -7.605 -2.084 7.614 1.00 98.19 95 TYR A O 1
ATOM 748 N N . ASN A 1 96 ? -7.665 -2.721 9.765 1.00 97.06 96 ASN A N 1
ATOM 749 C CA . ASN A 1 96 ? -6.228 -2.991 9.854 1.00 97.06 96 ASN A CA 1
ATOM 750 C C . ASN A 1 96 ? -5.791 -4.102 8.895 1.00 97.06 96 ASN A C 1
ATOM 752 O O . ASN A 1 96 ? -4.764 -3.973 8.235 1.00 97.06 96 ASN A O 1
ATOM 756 N N . LYS A 1 97 ? -6.594 -5.161 8.755 1.00 97.94 97 LYS A N 1
ATOM 757 C CA . LYS A 1 97 ? -6.337 -6.237 7.792 1.00 97.94 97 LYS A CA 1
ATOM 758 C C . LYS A 1 97 ? -6.358 -5.727 6.348 1.00 97.94 97 LYS A C 1
ATOM 760 O O . LYS A 1 97 ? -5.495 -6.096 5.553 1.00 97.94 97 LYS A O 1
ATOM 765 N N . ALA A 1 98 ? -7.326 -4.876 6.004 1.00 96.62 98 ALA A N 1
ATOM 766 C CA . ALA A 1 98 ? -7.399 -4.252 4.686 1.00 96.62 98 ALA A CA 1
ATOM 767 C C . ALA A 1 98 ? -6.201 -3.324 4.430 1.00 96.62 98 ALA A C 1
ATOM 769 O O . ALA A 1 98 ? -5.632 -3.356 3.340 1.00 96.62 98 ALA A O 1
ATOM 770 N N . TYR A 1 99 ? -5.780 -2.558 5.441 1.00 94.56 99 TYR A N 1
ATOM 771 C CA . TYR A 1 99 ? -4.581 -1.727 5.375 1.00 94.56 99 TYR A CA 1
ATOM 772 C C . TYR A 1 99 ? -3.316 -2.559 5.125 1.00 94.56 99 TYR A C 1
ATOM 774 O O . TYR A 1 99 ? -2.557 -2.227 4.219 1.00 94.56 99 TYR A O 1
ATOM 782 N N . THR A 1 100 ? -3.114 -3.663 5.853 1.00 94.44 100 THR A N 1
ATOM 783 C CA . THR A 1 100 ? -1.984 -4.576 5.615 1.00 94.44 100 THR A CA 1
ATOM 784 C C . THR A 1 100 ? -1.997 -5.105 4.185 1.00 94.44 100 THR A C 1
ATOM 786 O O . THR A 1 100 ? -1.000 -4.982 3.485 1.00 94.44 100 THR A O 1
ATOM 789 N N . LYS A 1 101 ? -3.150 -5.583 3.698 1.00 94.75 101 LYS A N 1
ATOM 790 C CA . LYS A 1 101 ? -3.278 -6.062 2.314 1.00 94.75 101 LYS A CA 1
ATOM 791 C C . LYS A 1 101 ? -2.939 -4.978 1.286 1.00 94.75 101 LYS A C 1
ATOM 793 O O . LYS A 1 101 ? -2.277 -5.267 0.293 1.00 94.75 101 LYS A O 1
ATOM 798 N N . PHE A 1 102 ? -3.411 -3.750 1.501 1.00 90.19 102 PHE A N 1
ATOM 799 C CA . PHE A 1 102 ? -3.063 -2.608 0.658 1.00 90.19 102 PHE A CA 1
ATOM 800 C C . PHE A 1 102 ? -1.549 -2.373 0.651 1.00 90.19 102 PHE A C 1
ATOM 802 O O . PHE A 1 102 ? -0.963 -2.246 -0.419 1.00 90.19 102 PHE A O 1
ATOM 809 N N . TYR A 1 103 ? -0.928 -2.339 1.830 1.00 89.25 103 TYR A N 1
ATOM 810 C CA . TYR A 1 103 ? 0.493 -2.054 1.978 1.00 89.25 103 TYR A CA 1
ATOM 811 C C . TYR A 1 103 ? 1.369 -3.137 1.330 1.00 89.25 103 TYR A C 1
ATOM 813 O O . TYR A 1 103 ? 2.308 -2.810 0.608 1.00 89.25 103 TYR A O 1
ATOM 821 N N . ASP A 1 104 ? 1.014 -4.410 1.501 1.00 91.69 104 ASP A N 1
ATOM 822 C CA . ASP A 1 104 ? 1.729 -5.540 0.902 1.00 91.69 104 ASP A CA 1
ATOM 823 C C . ASP A 1 104 ? 1.633 -5.525 -0.630 1.00 91.69 104 ASP A C 1
ATOM 825 O O . ASP A 1 104 ? 2.652 -5.592 -1.320 1.00 91.69 104 ASP A O 1
ATOM 829 N N . ALA A 1 105 ? 0.420 -5.359 -1.173 1.00 90.50 105 ALA A N 1
ATOM 830 C CA . ALA A 1 105 ? 0.209 -5.247 -2.618 1.00 90.50 105 ALA A CA 1
ATOM 831 C C . ALA A 1 105 ? 0.962 -4.044 -3.205 1.00 90.50 105 ALA A C 1
ATOM 833 O O . ALA A 1 105 ? 1.479 -4.090 -4.321 1.00 90.50 105 ALA A O 1
ATOM 834 N N . TYR A 1 106 ? 1.041 -2.961 -2.434 1.00 83.62 106 TYR A N 1
ATOM 835 C CA . TYR A 1 106 ? 1.763 -1.768 -2.823 1.00 83.62 106 TYR A CA 1
ATOM 836 C C . TYR A 1 106 ? 3.287 -2.000 -2.867 1.00 83.62 106 TYR A C 1
ATOM 838 O O . TYR A 1 106 ? 3.932 -1.599 -3.835 1.00 83.62 106 TYR A O 1
ATOM 846 N N . ILE A 1 107 ? 3.866 -2.703 -1.885 1.00 84.69 107 ILE A N 1
ATOM 847 C CA . ILE A 1 107 ? 5.283 -3.114 -1.909 1.00 84.69 107 ILE A CA 1
ATOM 848 C C . ILE A 1 107 ? 5.582 -3.996 -3.125 1.00 84.69 107 ILE A C 1
ATOM 850 O O . ILE A 1 107 ? 6.613 -3.831 -3.778 1.00 84.69 107 ILE A O 1
ATOM 854 N N . GLU A 1 108 ? 4.699 -4.942 -3.439 1.00 88.12 108 GLU A N 1
ATOM 855 C CA . GLU A 1 108 ? 4.869 -5.818 -4.598 1.00 88.12 108 GLU A CA 1
ATOM 856 C C . GLU A 1 108 ? 4.888 -5.024 -5.911 1.00 88.12 108 GLU A C 1
ATOM 858 O O . GLU A 1 108 ? 5.799 -5.201 -6.726 1.00 88.12 108 GLU A O 1
ATOM 863 N N . TYR A 1 109 ? 3.939 -4.100 -6.082 1.00 82.75 109 TYR A N 1
ATOM 864 C CA . TYR A 1 109 ? 3.893 -3.186 -7.223 1.00 82.75 109 TYR A CA 1
ATOM 865 C C . TYR A 1 109 ? 5.181 -2.355 -7.349 1.00 82.75 109 TYR A C 1
ATOM 867 O O . TYR A 1 109 ? 5.760 -2.255 -8.434 1.00 82.75 109 TYR A O 1
ATOM 875 N N . ASP A 1 110 ? 5.665 -1.804 -6.234 1.00 78.06 110 ASP A N 1
ATOM 876 C CA . ASP A 1 110 ? 6.881 -0.987 -6.191 1.00 78.06 110 ASP A CA 1
ATOM 877 C C . ASP A 1 110 ? 8.121 -1.792 -6.625 1.00 78.06 110 ASP A C 1
ATOM 879 O O . ASP A 1 110 ? 8.889 -1.367 -7.492 1.00 78.06 110 ASP A O 1
ATOM 883 N N . ASN A 1 111 ? 8.251 -3.021 -6.117 1.00 79.56 111 ASN A N 1
ATOM 884 C CA . ASN A 1 111 ? 9.316 -3.953 -6.485 1.00 79.56 111 ASN A CA 1
ATOM 885 C C . ASN A 1 111 ? 9.247 -4.405 -7.953 1.00 79.56 111 ASN A C 1
ATOM 887 O O . ASN A 1 111 ? 10.282 -4.679 -8.568 1.00 79.56 111 ASN A O 1
ATOM 891 N N . ALA A 1 112 ? 8.047 -4.526 -8.524 1.00 81.69 112 ALA A N 1
ATOM 892 C CA . ALA A 1 112 ? 7.866 -4.899 -9.925 1.00 81.69 112 ALA A CA 1
ATOM 893 C C . ALA A 1 112 ? 8.341 -3.789 -10.875 1.00 81.69 112 ALA A C 1
ATOM 895 O O . ALA A 1 112 ? 8.977 -4.078 -11.891 1.00 81.69 112 ALA A O 1
ATOM 896 N N . MET A 1 113 ? 8.110 -2.522 -10.526 1.00 70.88 113 MET A N 1
ATOM 897 C CA . MET A 1 113 ? 8.540 -1.389 -11.347 1.00 70.88 113 MET A CA 1
ATOM 898 C C . MET A 1 113 ? 10.068 -1.305 -11.475 1.00 70.88 113 MET A C 1
ATOM 900 O O . MET A 1 113 ? 10.576 -1.081 -12.574 1.00 70.88 113 MET A O 1
ATOM 904 N N . VAL A 1 114 ? 10.809 -1.582 -10.396 1.00 65.12 114 VAL A N 1
ATOM 905 C CA . VAL A 1 114 ? 12.284 -1.655 -10.421 1.00 65.12 114 VAL A CA 1
ATOM 906 C C . VAL A 1 114 ? 12.783 -2.701 -11.432 1.00 65.12 114 VAL A C 1
ATOM 908 O O . VAL A 1 114 ? 13.826 -2.520 -12.059 1.00 65.12 114 VAL A O 1
ATOM 911 N N . LYS A 1 115 ? 12.022 -3.780 -11.651 1.00 67.25 115 LYS A N 1
ATOM 912 C CA . LYS A 1 115 ? 12.377 -4.863 -12.585 1.00 67.25 115 LYS A CA 1
ATOM 913 C C . LYS A 1 115 ? 12.040 -4.545 -14.047 1.00 67.25 115 LYS A C 1
ATOM 915 O O . LYS A 1 115 ? 12.636 -5.145 -14.941 1.00 67.25 115 LYS A O 1
ATOM 920 N N . ALA A 1 116 ? 11.113 -3.622 -14.310 1.00 70.62 116 ALA A N 1
ATOM 921 C CA . ALA A 1 116 ? 10.605 -3.341 -15.656 1.00 70.62 116 ALA A CA 1
ATOM 922 C C . ALA A 1 116 ? 11.601 -2.587 -16.560 1.00 70.62 116 ALA A C 1
ATOM 924 O O . ALA A 1 116 ? 11.496 -2.665 -17.784 1.00 70.62 116 ALA A O 1
ATOM 925 N N . ALA A 1 117 ? 12.595 -1.905 -15.983 1.00 67.12 117 ALA A N 1
ATOM 926 C CA . ALA A 1 117 ? 13.481 -0.986 -16.703 1.00 67.12 117 ALA A CA 1
ATOM 927 C C . ALA A 1 117 ? 14.248 -1.599 -17.891 1.00 67.12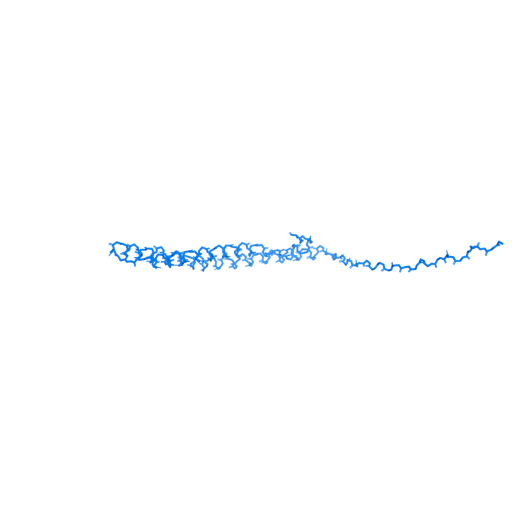 117 ALA A C 1
ATOM 929 O O . ALA A 1 117 ? 14.500 -0.915 -18.879 1.00 67.12 117 ALA A O 1
ATOM 930 N N . CYS A 1 118 ? 14.577 -2.893 -17.825 1.00 67.38 118 CYS A N 1
ATOM 931 C CA . CYS A 1 118 ? 15.418 -3.578 -18.812 1.00 67.38 118 CYS A CA 1
ATOM 932 C C . CYS A 1 118 ? 14.719 -4.767 -19.499 1.00 67.38 118 CYS A C 1
ATOM 934 O O . CYS A 1 118 ? 15.385 -5.663 -20.021 1.00 67.38 118 CYS A O 1
ATOM 936 N N . GLY A 1 119 ? 13.379 -4.802 -19.513 1.00 66.00 119 GLY A N 1
ATOM 937 C CA . GLY A 1 119 ? 12.602 -5.911 -20.091 1.00 66.00 119 GLY A CA 1
ATOM 938 C C . GLY A 1 119 ? 12.982 -6.257 -21.541 1.00 66.00 119 GLY A C 1
ATOM 939 O O . GLY A 1 119 ? 13.140 -7.431 -21.873 1.00 66.00 119 GLY A O 1
ATOM 940 N N . GLY A 1 120 ? 13.245 -5.242 -22.373 1.00 60.06 120 GLY A N 1
ATOM 941 C CA . GLY A 1 120 ? 13.683 -5.431 -23.763 1.00 60.06 120 GLY A CA 1
ATOM 942 C C . GLY A 1 120 ? 15.083 -6.041 -23.905 1.00 60.06 120 GLY A C 1
ATOM 943 O O . GLY A 1 120 ? 15.333 -6.774 -24.854 1.00 60.06 120 GLY A O 1
ATOM 944 N N . LEU A 1 121 ? 15.980 -5.813 -22.939 1.00 59.00 121 LEU A N 1
ATOM 945 C CA . LEU A 1 121 ? 17.333 -6.380 -22.933 1.00 59.00 121 LEU A CA 1
ATOM 946 C C . LEU A 1 121 ? 17.314 -7.861 -22.523 1.00 59.00 121 LEU A C 1
ATOM 948 O O . LEU A 1 121 ? 18.061 -8.663 -23.073 1.00 59.00 121 LEU A O 1
ATOM 952 N N . ARG A 1 122 ? 16.394 -8.246 -21.626 1.00 61.44 122 ARG A N 1
ATOM 953 C CA . ARG A 1 122 ? 16.121 -9.658 -21.299 1.00 61.44 122 ARG A CA 1
ATOM 954 C C . ARG A 1 122 ? 15.548 -10.430 -22.489 1.00 61.44 122 ARG A C 1
ATOM 956 O O . ARG A 1 122 ? 15.984 -11.547 -22.745 1.00 61.44 122 ARG A O 1
ATOM 963 N N . GLN A 1 123 ? 14.613 -9.829 -23.227 1.00 61.44 123 GLN A N 1
ATOM 964 C CA . GLN A 1 123 ? 14.049 -10.418 -24.448 1.00 61.44 123 GLN A CA 1
ATOM 965 C C . GLN A 1 123 ? 15.075 -10.508 -25.584 1.00 61.44 123 GLN A C 1
ATOM 967 O O . GLN A 1 123 ? 15.167 -11.551 -26.223 1.00 61.44 123 GLN A O 1
ATOM 972 N N . ALA A 1 124 ? 15.888 -9.467 -25.790 1.00 55.25 124 ALA A N 1
ATOM 973 C CA . ALA A 1 124 ? 16.961 -9.463 -26.786 1.00 55.25 124 ALA A CA 1
ATOM 974 C C . ALA A 1 124 ? 18.073 -10.482 -26.480 1.00 55.25 124 ALA A C 1
ATOM 976 O O . ALA A 1 124 ? 18.643 -11.061 -27.397 1.00 55.25 124 ALA A O 1
ATOM 977 N N . ALA A 1 125 ? 18.358 -10.741 -25.201 1.00 60.06 125 ALA A N 1
ATOM 978 C CA . ALA A 1 125 ? 19.358 -11.718 -24.774 1.00 60.06 125 ALA A CA 1
ATOM 979 C C . ALA A 1 125 ? 18.827 -13.166 -24.681 1.00 60.06 125 ALA A C 1
ATOM 981 O O . ALA A 1 125 ? 19.530 -14.033 -24.167 1.00 60.06 125 ALA A O 1
ATOM 982 N N . GLY A 1 126 ? 17.586 -13.439 -25.114 1.00 55.16 126 GLY A N 1
ATOM 983 C CA . GLY A 1 126 ? 16.986 -14.780 -25.043 1.00 55.16 126 GLY A CA 1
ATOM 984 C C . GLY A 1 126 ? 16.787 -15.314 -23.616 1.00 55.16 126 GLY A C 1
ATOM 985 O O . GLY A 1 126 ? 16.524 -16.497 -23.429 1.00 55.16 126 GLY A O 1
ATOM 986 N N . LEU A 1 127 ? 16.889 -14.453 -22.600 1.00 54.56 127 LEU A N 1
ATOM 987 C CA . LEU A 1 127 ? 16.852 -14.793 -21.172 1.00 54.56 127 LEU A CA 1
ATOM 988 C C . LEU A 1 127 ? 15.414 -14.868 -20.624 1.00 54.56 127 LEU A C 1
ATOM 990 O O . LEU A 1 127 ? 15.143 -14.468 -19.494 1.00 54.56 127 LEU A O 1
ATOM 994 N N . LEU A 1 128 ? 14.475 -15.367 -21.432 1.00 47.81 128 LEU A N 1
ATOM 995 C CA . LEU A 1 128 ? 13.107 -15.664 -21.002 1.00 47.81 128 LEU A CA 1
ATOM 996 C C . LEU A 1 128 ? 13.066 -17.010 -20.258 1.00 47.81 128 LEU A C 1
ATOM 998 O O . LEU A 1 128 ? 12.653 -18.021 -20.820 1.00 47.81 128 LEU A O 1
ATOM 1002 N N . LEU A 1 129 ? 13.479 -16.980 -18.988 1.00 39.72 129 LEU A N 1
ATOM 1003 C CA . LEU A 1 129 ? 12.948 -17.804 -17.895 1.00 39.72 129 LEU A CA 1
ATOM 1004 C C . LEU A 1 129 ? 12.756 -16.911 -16.663 1.00 39.72 129 LEU A C 1
ATOM 1006 O O . LEU A 1 129 ? 13.743 -16.270 -16.232 1.00 39.72 129 LEU A O 1
#

pLDDT: mean 78.7, std 18.79, range [37.81, 98.5]

Radius of gyration: 32.63 Å; chains: 1; bounding box: 47×82×91 Å